Protein AF-A0A1V5IDM2-F1 (afdb_monomer_lite)

Structure (mmCIF, N/CA/C/O backbone):
data_AF-A0A1V5IDM2-F1
#
_entry.id   AF-A0A1V5IDM2-F1
#
loop_
_atom_site.group_PDB
_atom_site.id
_atom_site.type_symbol
_atom_site.label_atom_id
_atom_site.label_alt_id
_atom_site.label_comp_id
_atom_site.label_asym_id
_atom_site.label_entity_id
_atom_site.label_seq_id
_atom_site.pdbx_PDB_ins_code
_atom_site.Cartn_x
_atom_site.Cartn_y
_atom_site.Cartn_z
_atom_site.occupancy
_atom_site.B_iso_or_equiv
_atom_site.auth_seq_id
_atom_site.auth_comp_id
_atom_site.auth_asym_id
_atom_site.auth_atom_id
_atom_site.pdbx_PDB_model_num
ATOM 1 N N . MET A 1 1 ? 16.111 -16.470 -30.230 1.00 86.75 1 MET A N 1
ATOM 2 C CA . MET A 1 1 ? 17.543 -16.268 -29.916 1.00 86.75 1 MET A CA 1
ATOM 3 C C . MET A 1 1 ? 17.697 -16.259 -28.408 1.00 86.75 1 MET A C 1
ATOM 5 O O . MET A 1 1 ? 16.825 -15.717 -27.734 1.00 86.75 1 MET A O 1
ATOM 9 N N . MET A 1 2 ? 18.767 -16.866 -27.894 1.00 92.62 2 MET A N 1
ATOM 10 C CA . MET A 1 2 ? 19.077 -16.850 -26.463 1.00 92.62 2 MET A CA 1
ATOM 11 C C . MET A 1 2 ? 19.628 -15.480 -26.071 1.00 92.62 2 MET A C 1
ATOM 13 O O . MET A 1 2 ? 20.491 -14.941 -26.761 1.00 92.62 2 MET A O 1
ATOM 17 N N . VAL A 1 3 ? 19.088 -14.897 -25.001 1.00 93.31 3 VAL A N 1
ATOM 18 C CA . VAL A 1 3 ? 19.494 -13.584 -24.491 1.00 93.31 3 VAL A CA 1
ATOM 19 C C . VAL A 1 3 ? 19.627 -13.646 -22.978 1.00 93.31 3 VAL A C 1
ATOM 21 O O . VAL A 1 3 ? 18.785 -14.231 -22.298 1.00 93.31 3 VAL A O 1
ATOM 24 N N . THR A 1 4 ? 20.653 -12.997 -22.445 1.00 94.75 4 THR A N 1
ATOM 25 C CA . THR A 1 4 ? 20.893 -12.885 -21.005 1.00 94.75 4 THR A CA 1
ATOM 26 C C . THR A 1 4 ? 20.069 -11.745 -20.404 1.00 94.75 4 THR A C 1
ATOM 28 O O . THR A 1 4 ? 20.006 -10.640 -20.948 1.00 94.75 4 THR A O 1
ATOM 31 N N . CYS A 1 5 ? 19.410 -11.998 -19.273 1.00 92.19 5 CYS A N 1
ATOM 32 C CA . CYS A 1 5 ? 18.724 -10.96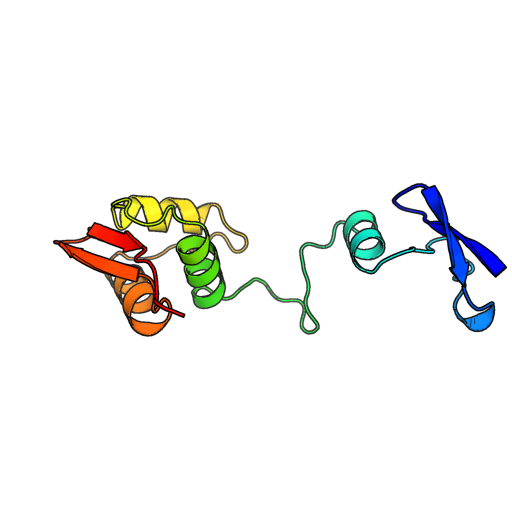6 -18.504 1.00 92.19 5 CYS A CA 1
ATOM 33 C C . CYS A 1 5 ? 19.739 -10.039 -17.820 1.00 92.19 5 CYS A C 1
ATOM 35 O O . CYS A 1 5 ? 20.541 -10.503 -17.014 1.00 92.19 5 CYS A O 1
ATOM 37 N N . ALA A 1 6 ? 19.648 -8.731 -18.054 1.00 89.69 6 ALA A N 1
ATOM 38 C CA . ALA A 1 6 ? 20.547 -7.741 -17.456 1.00 89.69 6 ALA A CA 1
ATOM 39 C C . ALA A 1 6 ? 20.391 -7.594 -15.928 1.00 89.69 6 ALA A C 1
ATOM 41 O O . ALA A 1 6 ? 21.256 -7.014 -15.280 1.00 89.69 6 ALA A O 1
ATOM 42 N N . THR A 1 7 ? 19.298 -8.105 -15.350 1.00 88.94 7 THR A N 1
ATOM 43 C CA . THR A 1 7 ? 19.022 -8.016 -13.905 1.00 88.94 7 THR A CA 1
ATOM 44 C C . THR A 1 7 ? 19.443 -9.268 -13.152 1.00 88.94 7 THR A C 1
ATOM 46 O O . THR A 1 7 ? 20.090 -9.170 -12.121 1.00 88.94 7 THR A O 1
ATOM 49 N N . CYS A 1 8 ? 19.040 -10.447 -13.634 1.00 87.06 8 CYS A N 1
ATOM 50 C CA . CYS A 1 8 ? 19.236 -11.708 -12.913 1.00 87.06 8 CYS A CA 1
ATOM 51 C C . CYS A 1 8 ? 20.227 -12.663 -13.587 1.00 87.06 8 CYS A C 1
ATOM 53 O O . CYS A 1 8 ? 20.420 -13.767 -13.094 1.00 87.06 8 CYS A O 1
ATOM 55 N N . GLY A 1 9 ? 20.803 -12.299 -14.738 1.00 90.38 9 GLY A N 1
ATOM 56 C CA . GLY A 1 9 ? 21.778 -13.126 -15.458 1.00 90.38 9 GLY A CA 1
ATOM 57 C C . GLY A 1 9 ? 21.206 -14.372 -16.145 1.00 90.38 9 GLY A C 1
ATOM 58 O O . GLY A 1 9 ? 21.928 -15.048 -16.867 1.00 90.38 9 GLY A O 1
ATOM 59 N N . LYS A 1 10 ? 19.914 -14.685 -15.976 1.00 92.75 10 LYS A N 1
ATOM 60 C CA . LYS A 1 10 ? 19.284 -15.858 -16.601 1.00 92.75 10 LYS A CA 1
ATOM 61 C C . LYS A 1 10 ? 19.216 -15.723 -18.124 1.00 92.75 10 LYS A C 1
ATOM 63 O O . LYS A 1 10 ? 18.773 -14.691 -18.633 1.00 92.75 10 LYS A O 1
ATOM 68 N N . GLU A 1 11 ? 19.542 -16.796 -18.836 1.00 95.56 11 GLU A N 1
ATOM 69 C CA . GLU A 1 11 ? 19.304 -16.906 -20.274 1.00 95.56 11 GLU A CA 1
ATOM 70 C C . GLU A 1 11 ? 17.852 -17.290 -20.584 1.00 95.56 11 GLU A C 1
ATOM 72 O O . GLU A 1 11 ? 17.250 -18.142 -19.924 1.00 95.56 11 GLU A O 1
ATOM 77 N N . TYR A 1 12 ? 17.262 -16.642 -21.587 1.00 93.44 12 TYR A N 1
ATOM 78 C CA . TYR A 1 12 ? 15.899 -16.918 -22.030 1.00 93.44 12 TYR A CA 1
ATOM 79 C C . TYR A 1 12 ? 15.748 -16.696 -23.536 1.00 93.44 12 TYR A C 1
ATOM 81 O O . TYR A 1 12 ? 16.464 -15.895 -24.142 1.00 93.44 12 TYR A O 1
ATOM 89 N N . ASN A 1 13 ? 14.802 -17.409 -24.152 1.00 95.12 13 ASN A N 1
ATOM 90 C CA . ASN A 1 13 ? 14.524 -17.260 -25.576 1.00 95.12 13 ASN A CA 1
ATOM 91 C C . ASN A 1 13 ? 13.677 -16.005 -25.828 1.00 95.12 13 ASN A C 1
ATOM 93 O O . ASN A 1 13 ? 12.642 -15.797 -25.192 1.00 95.12 13 ASN A O 1
ATOM 97 N N . ARG A 1 14 ? 14.096 -15.186 -26.793 1.00 92.44 14 ARG A N 1
ATOM 98 C CA . ARG A 1 14 ? 13.367 -13.997 -27.245 1.00 92.44 14 ARG A CA 1
ATOM 99 C C . ARG A 1 14 ? 13.382 -13.922 -28.768 1.00 92.44 14 ARG A C 1
ATOM 101 O O . ARG A 1 14 ? 14.361 -14.319 -29.413 1.00 92.44 14 ARG A O 1
ATOM 108 N N . ALA A 1 15 ? 12.297 -13.422 -29.358 1.00 92.62 15 ALA A N 1
ATOM 109 C CA . ALA A 1 15 ? 12.267 -13.200 -30.800 1.00 92.62 15 ALA A CA 1
ATOM 110 C C . ALA A 1 15 ? 13.245 -12.064 -31.164 1.00 92.62 15 ALA A C 1
ATOM 112 O O . ALA A 1 15 ? 13.267 -11.062 -30.442 1.00 92.62 15 ALA A O 1
ATOM 113 N N . PRO A 1 16 ? 14.018 -12.178 -32.264 1.00 91.44 16 PRO A N 1
ATOM 114 C CA . PRO A 1 16 ? 15.026 -11.184 -32.646 1.00 91.44 16 PRO A CA 1
ATOM 115 C C . PRO A 1 16 ? 14.505 -9.742 -32.695 1.00 91.44 16 PRO A C 1
ATOM 117 O O . PRO A 1 16 ? 15.183 -8.832 -32.233 1.00 91.44 16 PRO A O 1
ATOM 120 N N . ALA A 1 17 ? 13.269 -9.545 -33.166 1.00 92.75 17 ALA A N 1
ATOM 121 C CA . ALA A 1 17 ? 12.622 -8.233 -33.247 1.00 92.75 17 ALA A CA 1
ATOM 122 C C . ALA A 1 17 ? 12.411 -7.545 -31.881 1.00 92.75 17 ALA A C 1
ATOM 124 O O . ALA A 1 17 ? 12.308 -6.325 -31.819 1.00 92.75 17 ALA A O 1
ATOM 125 N N . TYR A 1 18 ? 12.362 -8.308 -30.784 1.00 87.12 18 TYR A N 1
ATOM 126 C CA . TYR A 1 18 ? 12.150 -7.787 -29.429 1.00 87.12 18 TYR A CA 1
ATOM 127 C C . TYR A 1 18 ? 13.441 -7.653 -28.613 1.00 87.12 18 TYR A C 1
ATOM 129 O O . TYR A 1 18 ? 13.364 -7.332 -27.423 1.00 87.12 18 TYR A O 1
ATOM 137 N N . ILE A 1 19 ? 14.608 -7.940 -29.198 1.00 92.62 19 ILE A N 1
ATOM 138 C CA . ILE A 1 19 ? 15.900 -7.820 -28.516 1.00 92.62 19 ILE A CA 1
ATOM 139 C C . ILE A 1 19 ? 16.345 -6.359 -28.557 1.00 92.62 19 ILE A C 1
ATOM 141 O O . ILE A 1 19 ? 16.504 -5.767 -29.625 1.00 92.62 19 ILE A O 1
ATOM 145 N N . GLN A 1 20 ? 16.575 -5.769 -27.385 1.00 88.88 20 GLN A N 1
ATOM 146 C CA . GLN A 1 20 ? 17.106 -4.414 -27.301 1.00 88.88 20 GLN A CA 1
ATOM 147 C C . GLN A 1 20 ? 18.607 -4.411 -27.603 1.00 88.88 20 GLN A C 1
ATOM 149 O O . GLN A 1 20 ? 19.381 -5.124 -26.962 1.00 88.88 20 GLN A O 1
ATOM 154 N N . LYS A 1 21 ? 19.025 -3.553 -28.542 1.00 88.44 21 LYS A N 1
ATOM 155 C CA . LYS A 1 21 ? 20.433 -3.386 -28.954 1.00 88.44 21 LYS A CA 1
ATOM 156 C C . LYS A 1 21 ? 21.330 -2.788 -27.862 1.00 88.44 21 LYS A C 1
ATOM 158 O O . LYS A 1 21 ? 22.539 -2.952 -27.907 1.00 88.44 21 LYS A O 1
ATOM 163 N N . ASN A 1 22 ? 20.741 -2.113 -26.877 1.00 85.06 22 ASN A N 1
ATOM 164 C CA . ASN A 1 22 ? 21.443 -1.492 -25.747 1.00 85.06 22 ASN A CA 1
ATOM 165 C C . ASN A 1 22 ? 21.807 -2.489 -24.622 1.00 85.06 22 ASN A C 1
ATOM 167 O O . ASN A 1 22 ? 22.231 -2.062 -23.552 1.00 85.06 22 ASN A O 1
ATOM 171 N N . GLY A 1 23 ? 21.564 -3.793 -24.814 1.00 80.44 23 GLY A N 1
ATOM 172 C CA . GLY A 1 23 ? 21.841 -4.837 -23.822 1.00 80.44 23 GLY A CA 1
ATOM 173 C C . GLY A 1 23 ? 20.836 -4.926 -22.665 1.00 80.44 23 GLY A C 1
ATOM 174 O O . GLY A 1 23 ? 20.909 -5.860 -21.872 1.00 80.44 23 GLY A O 1
ATOM 175 N N . ARG A 1 24 ? 19.849 -4.024 -22.576 1.00 87.25 24 ARG A N 1
ATOM 176 C CA . ARG A 1 24 ? 18.831 -3.991 -21.507 1.00 87.25 24 ARG A CA 1
ATOM 177 C C . ARG A 1 24 ? 17.685 -4.958 -21.795 1.00 87.25 24 ARG A C 1
ATOM 179 O O . ARG A 1 24 ? 16.539 -4.570 -22.021 1.00 87.25 24 ARG A O 1
ATOM 186 N N . ASN A 1 25 ? 18.012 -6.241 -21.823 1.00 93.00 25 ASN A N 1
ATOM 187 C CA . ASN A 1 25 ? 17.060 -7.318 -22.049 1.00 93.00 25 ASN A CA 1
ATOM 188 C C . ASN A 1 25 ? 16.660 -7.939 -20.707 1.00 93.00 25 ASN A C 1
ATOM 190 O O . ASN A 1 25 ? 17.514 -8.212 -19.872 1.00 93.00 25 ASN A O 1
ATOM 194 N N . PHE A 1 26 ? 15.365 -8.191 -20.498 1.00 92.12 26 PHE A N 1
ATOM 195 C CA . PHE A 1 26 ? 14.837 -8.679 -19.218 1.00 92.12 26 PHE A CA 1
ATOM 196 C C . PHE A 1 26 ? 13.922 -9.885 -19.415 1.00 92.12 26 PHE A C 1
ATOM 198 O O . PHE A 1 26 ? 13.018 -9.840 -20.252 1.00 92.12 26 PHE A O 1
ATOM 205 N N . CYS A 1 27 ? 14.144 -10.942 -18.628 1.00 91.06 27 CYS A N 1
ATOM 206 C CA . CYS A 1 27 ? 13.364 -12.182 -18.696 1.00 91.06 27 CYS A CA 1
ATOM 207 C C . CYS A 1 27 ? 11.943 -12.039 -18.127 1.00 91.06 27 CYS A C 1
ATOM 209 O O . CYS A 1 27 ? 11.087 -12.878 -18.383 1.00 91.06 27 CYS A O 1
ATOM 211 N N . SER A 1 28 ? 11.685 -10.979 -17.357 1.00 86.56 28 SER A N 1
ATOM 212 C CA . SER A 1 28 ? 10.381 -10.669 -16.780 1.00 86.56 28 SER A CA 1
ATOM 213 C C . SER A 1 28 ? 10.209 -9.162 -16.606 1.00 86.56 28 SER A C 1
ATOM 215 O O . SER A 1 28 ? 11.186 -8.407 -16.551 1.00 86.56 28 SER A O 1
ATOM 217 N N . ARG A 1 29 ? 8.953 -8.730 -16.470 1.00 80.19 29 ARG A N 1
ATOM 218 C CA . ARG A 1 29 ? 8.613 -7.351 -16.108 1.00 80.19 29 ARG A CA 1
ATOM 219 C C . ARG A 1 29 ? 9.261 -6.940 -14.781 1.00 80.19 29 ARG A C 1
ATOM 221 O O . ARG A 1 29 ? 9.837 -5.863 -14.705 1.00 80.19 29 ARG A O 1
ATOM 228 N N . HIS A 1 30 ? 9.250 -7.835 -13.794 1.00 80.25 30 HIS A N 1
ATOM 229 C CA . HIS A 1 30 ? 9.893 -7.616 -12.500 1.00 80.25 30 HIS A CA 1
ATOM 230 C C . HIS A 1 30 ? 11.392 -7.302 -12.644 1.00 80.25 30 HIS A C 1
ATOM 232 O O . HIS A 1 30 ? 11.875 -6.326 -12.084 1.00 80.25 30 HIS A O 1
ATOM 238 N N . CYS A 1 31 ? 12.129 -8.062 -13.464 1.00 83.69 31 CYS A N 1
ATOM 239 C CA . CYS A 1 31 ? 13.545 -7.785 -13.720 1.00 83.69 31 CYS A CA 1
ATOM 240 C C . CYS A 1 31 ? 13.774 -6.403 -14.355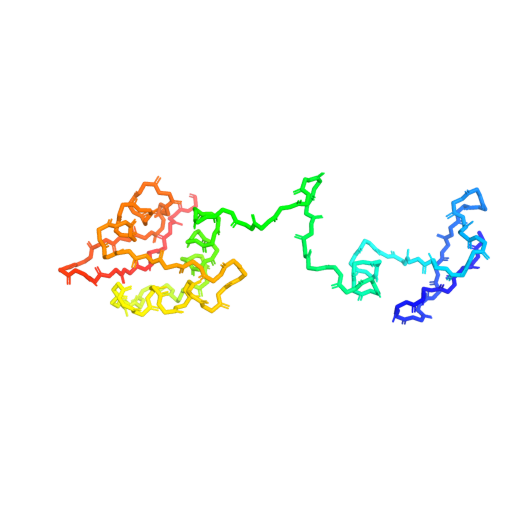 1.00 83.69 31 CYS A C 1
ATOM 242 O O . CYS A 1 31 ? 14.714 -5.711 -13.964 1.00 83.69 31 CYS A O 1
ATOM 244 N N . ALA A 1 32 ? 12.921 -5.984 -15.294 1.00 83.56 32 ALA A N 1
ATOM 245 C CA . ALA A 1 32 ? 13.010 -4.654 -15.899 1.00 83.56 32 ALA A CA 1
ATOM 246 C C . ALA A 1 32 ? 12.778 -3.536 -14.865 1.00 83.56 32 ALA A C 1
ATOM 248 O O . ALA A 1 32 ? 13.512 -2.549 -14.830 1.00 83.56 32 ALA A O 1
ATOM 249 N N . GLU A 1 33 ? 11.782 -3.709 -13.997 1.00 75.12 33 GLU A N 1
ATOM 250 C CA . GLU A 1 33 ? 11.449 -2.758 -12.932 1.00 75.12 33 GLU A CA 1
ATOM 251 C C . GLU A 1 33 ? 12.591 -2.640 -11.916 1.00 75.12 33 GLU A C 1
ATOM 253 O O . GLU A 1 33 ? 13.086 -1.532 -11.696 1.00 75.12 33 GLU A O 1
ATOM 258 N N . THR A 1 34 ? 13.089 -3.771 -11.403 1.00 75.56 34 THR A N 1
ATOM 259 C CA . THR A 1 34 ? 14.229 -3.836 -10.475 1.00 75.56 34 THR A CA 1
ATOM 260 C C . THR A 1 34 ? 15.471 -3.159 -11.052 1.00 75.56 34 THR A C 1
ATOM 262 O O . THR A 1 34 ? 16.108 -2.366 -10.366 1.00 75.56 34 THR A O 1
ATOM 265 N N . TYR A 1 35 ? 15.788 -3.399 -12.328 1.00 82.38 35 TYR A N 1
ATOM 266 C CA . TYR A 1 35 ? 16.950 -2.786 -12.980 1.00 82.38 35 TYR A CA 1
ATOM 267 C C . TYR A 1 35 ? 16.840 -1.263 -13.088 1.00 82.38 35 TYR A C 1
ATOM 269 O O . TYR A 1 35 ? 17.825 -0.549 -12.938 1.00 82.38 35 TYR A O 1
ATOM 277 N N . THR A 1 36 ? 15.639 -0.744 -13.357 1.00 73.81 36 THR A N 1
ATOM 278 C CA . THR A 1 36 ? 15.422 0.708 -13.466 1.00 73.81 36 THR A CA 1
ATOM 279 C C . THR A 1 36 ? 15.266 1.410 -12.118 1.00 73.81 36 THR A C 1
ATOM 281 O O . THR A 1 36 ? 15.192 2.637 -12.095 1.00 73.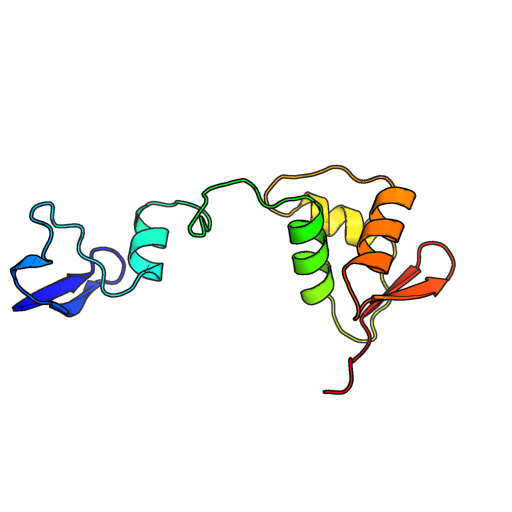81 36 THR A O 1
ATOM 284 N N . GLY A 1 37 ? 15.176 0.660 -11.012 1.00 63.88 37 GLY A N 1
ATOM 285 C CA . GLY A 1 37 ? 14.933 1.204 -9.674 1.00 63.88 37 GLY A CA 1
ATOM 286 C C . GLY A 1 37 ? 13.608 1.965 -9.553 1.00 63.88 37 GLY A C 1
ATOM 287 O O . GLY A 1 37 ? 13.422 2.733 -8.610 1.00 63.88 37 GLY A O 1
ATOM 288 N N . LYS A 1 38 ? 12.689 1.802 -10.514 1.00 58.09 38 LYS A N 1
ATOM 289 C CA . LYS A 1 38 ? 11.402 2.496 -10.503 1.00 58.09 38 LYS A CA 1
ATOM 290 C C . LYS A 1 38 ? 10.468 1.760 -9.540 1.00 58.09 38 LYS A C 1
ATOM 292 O O . LYS A 1 38 ? 10.122 0.613 -9.825 1.00 58.09 38 LYS A O 1
ATOM 297 N N . PRO A 1 39 ? 10.031 2.380 -8.426 1.00 51.88 39 PRO A N 1
ATOM 298 C CA . PRO A 1 39 ? 8.996 1.784 -7.596 1.00 51.88 39 PRO A CA 1
ATOM 299 C C . PRO A 1 39 ? 7.736 1.603 -8.445 1.00 51.88 39 PRO A C 1
ATOM 301 O O . PRO A 1 39 ? 7.438 2.443 -9.295 1.00 51.88 39 PRO A O 1
ATOM 304 N N . PHE A 1 40 ? 7.057 0.479 -8.220 1.00 46.66 40 PHE A N 1
ATOM 305 C CA . PHE A 1 40 ? 5.843 0.003 -8.882 1.00 46.66 40 PHE A CA 1
ATOM 306 C C . PHE A 1 40 ? 5.029 1.131 -9.539 1.00 46.66 40 PHE A C 1
ATOM 308 O O . PHE A 1 40 ? 4.211 1.795 -8.904 1.00 46.66 40 PHE A O 1
ATOM 315 N N . SER A 1 41 ? 5.262 1.356 -10.831 1.00 51.56 41 SER A N 1
ATOM 316 C CA . SER A 1 41 ? 4.333 2.106 -11.665 1.00 51.56 41 SER A CA 1
ATOM 317 C C . SER A 1 41 ? 3.536 1.068 -12.434 1.00 51.56 41 SER A C 1
ATOM 319 O O . SER A 1 41 ? 3.987 0.496 -13.429 1.00 51.56 41 SER A O 1
ATOM 321 N N . GLY A 1 42 ? 2.318 0.818 -11.954 1.00 48.78 42 GLY A N 1
ATOM 322 C CA . GLY A 1 42 ? 1.263 0.348 -12.840 1.00 48.78 42 GLY A CA 1
ATOM 323 C C . GLY A 1 42 ? 1.135 1.284 -14.050 1.00 48.78 42 GLY A C 1
ATOM 324 O O . GLY A 1 42 ? 1.798 2.316 -14.144 1.00 48.78 42 GLY A O 1
ATOM 325 N N . GLN A 1 43 ? 0.261 0.929 -14.983 1.00 51.94 43 GLN A N 1
ATOM 326 C CA . GLN A 1 43 ? 0.085 1.582 -16.288 1.00 51.94 43 GLN A CA 1
ATOM 327 C C . GLN A 1 43 ? -0.089 3.123 -16.250 1.00 51.94 43 GLN A C 1
ATOM 329 O O . GLN A 1 43 ? 0.131 3.778 -17.263 1.00 51.94 43 GLN A O 1
ATOM 334 N N . TYR A 1 44 ? -0.379 3.707 -15.081 1.00 47.66 44 TYR A N 1
ATOM 335 C CA . TYR A 1 44 ? -0.324 5.141 -14.799 1.00 47.66 44 TYR A CA 1
ATOM 336 C C . TYR A 1 44 ? 0.610 5.390 -13.606 1.00 47.66 44 TYR A C 1
ATOM 338 O O . TYR A 1 44 ? 0.229 5.215 -12.449 1.00 47.66 44 TYR A O 1
ATOM 346 N N . GLY A 1 45 ? 1.866 5.744 -13.886 1.00 52.28 45 GLY A N 1
ATOM 347 C CA . GLY A 1 45 ? 2.868 6.054 -12.869 1.00 52.28 45 GLY A CA 1
ATOM 348 C C . GLY A 1 45 ? 2.458 7.253 -12.015 1.00 52.28 45 GLY A C 1
ATOM 349 O O . GLY A 1 45 ? 2.592 8.398 -12.434 1.00 52.28 45 GLY A O 1
ATOM 350 N N . GLY A 1 46 ? 1.984 6.981 -10.802 1.00 59.91 46 GLY A N 1
ATOM 351 C CA . GLY A 1 46 ? 1.655 7.978 -9.790 1.00 59.91 46 GLY A CA 1
ATOM 352 C C . GLY A 1 46 ? 1.961 7.451 -8.390 1.00 59.91 46 GLY A C 1
ATOM 353 O O . GLY A 1 46 ? 2.001 6.240 -8.169 1.00 59.91 46 GLY A O 1
ATOM 354 N N . LYS A 1 47 ? 2.182 8.362 -7.431 1.00 65.25 47 LYS A N 1
ATOM 355 C CA . LYS A 1 47 ? 2.202 7.997 -6.004 1.00 65.25 47 LYS A CA 1
ATOM 356 C C . LYS A 1 47 ? 0.868 7.307 -5.668 1.00 65.25 47 LYS A C 1
ATOM 358 O O . LYS A 1 47 ? -0.166 7.767 -6.160 1.00 65.25 47 LYS A O 1
ATOM 363 N N . PRO A 1 48 ? 0.857 6.233 -4.859 1.00 74.31 48 PRO A N 1
ATOM 364 C CA . PRO A 1 48 ? -0.395 5.592 -4.474 1.00 74.31 48 PRO A CA 1
ATOM 365 C C . PRO A 1 48 ? -1.288 6.617 -3.776 1.00 74.31 48 PRO A C 1
ATOM 367 O O . PRO A 1 48 ? -0.806 7.437 -3.002 1.00 74.31 48 PRO A O 1
ATOM 370 N N . THR A 1 49 ? -2.590 6.596 -4.045 1.00 87.00 49 THR A N 1
ATOM 371 C CA . THR A 1 49 ? -3.523 7.475 -3.332 1.00 87.00 49 THR A CA 1
ATOM 372 C C . THR A 1 49 ? -3.578 7.096 -1.850 1.00 87.00 49 THR A C 1
ATOM 374 O O . THR A 1 49 ? -3.302 5.950 -1.491 1.00 87.00 49 THR A O 1
ATOM 377 N N . LYS A 1 50 ? -4.007 8.025 -0.983 1.00 90.25 50 LYS A N 1
ATOM 378 C CA . LYS A 1 50 ? -4.265 7.746 0.443 1.00 90.25 50 LYS A CA 1
ATOM 379 C C . LYS A 1 50 ? -5.082 6.463 0.644 1.00 90.25 50 LYS A C 1
ATOM 381 O O . LYS A 1 50 ? -4.684 5.607 1.424 1.00 90.25 50 LYS A O 1
ATOM 386 N N . LYS A 1 51 ? -6.156 6.288 -0.138 1.00 91.94 51 LYS A N 1
ATOM 387 C CA . LYS A 1 51 ? -6.983 5.070 -0.155 1.00 91.94 51 LYS A CA 1
ATOM 388 C C . LYS A 1 51 ? -6.154 3.814 -0.429 1.00 91.94 51 LYS A C 1
ATOM 390 O O . LYS A 1 51 ? -6.244 2.856 0.326 1.00 91.94 51 LYS A O 1
ATOM 395 N N . LYS A 1 52 ? -5.343 3.811 -1.493 1.00 87.62 52 LYS A N 1
ATOM 396 C CA . LYS A 1 52 ? -4.522 2.646 -1.859 1.00 87.62 52 LYS A CA 1
ATOM 397 C C . LYS A 1 52 ? -3.479 2.316 -0.795 1.00 87.62 52 LYS A C 1
ATOM 399 O O . LYS A 1 52 ? -3.240 1.139 -0.547 1.00 87.62 52 LYS A O 1
ATOM 404 N N . VAL A 1 53 ? -2.907 3.332 -0.148 1.00 88.25 53 VAL A N 1
ATOM 405 C CA . VAL A 1 53 ? -2.016 3.135 1.002 1.00 88.25 53 VAL A CA 1
ATOM 406 C C . VAL A 1 53 ? -2.760 2.466 2.157 1.00 88.25 53 VAL A C 1
ATOM 408 O O . VAL A 1 53 ? -2.296 1.442 2.644 1.00 88.25 53 VAL A O 1
ATOM 411 N N . VAL A 1 54 ? -3.925 2.985 2.555 1.00 93.50 54 VAL A N 1
ATOM 412 C CA . VAL A 1 54 ? -4.703 2.418 3.671 1.00 93.50 54 VAL A CA 1
ATOM 413 C C . VAL A 1 54 ? -5.136 0.980 3.381 1.00 93.50 54 VAL A C 1
ATOM 415 O O . VAL A 1 54 ? -4.916 0.120 4.224 1.00 93.50 54 VAL A O 1
ATOM 418 N N . GLN A 1 55 ? -5.640 0.686 2.178 1.00 91.06 55 GLN A N 1
ATOM 419 C CA . GLN A 1 55 ? -6.007 -0.679 1.772 1.00 91.06 55 GLN A CA 1
ATOM 420 C C . GLN A 1 55 ? -4.812 -1.640 1.818 1.00 91.06 55 GLN A C 1
ATOM 422 O O . GLN A 1 55 ? -4.922 -2.755 2.321 1.00 91.06 55 GLN A O 1
ATOM 427 N N . SER A 1 56 ? -3.651 -1.200 1.320 1.00 87.88 56 SER A N 1
ATOM 428 C CA . SER A 1 56 ? -2.427 -2.006 1.354 1.00 87.88 56 SER A CA 1
ATOM 429 C C . SER A 1 56 ? -1.957 -2.273 2.781 1.00 87.88 56 SER A C 1
ATOM 431 O O . SER A 1 56 ? -1.492 -3.373 3.066 1.00 87.88 56 SER A O 1
ATOM 433 N N . VAL A 1 57 ? -2.046 -1.278 3.668 1.00 92.06 57 VAL A N 1
ATOM 434 C CA . VAL A 1 57 ? -1.661 -1.435 5.073 1.00 92.06 57 VAL A CA 1
ATOM 435 C C . VAL A 1 57 ? -2.644 -2.348 5.793 1.00 92.06 57 VAL A C 1
ATOM 437 O O . VAL A 1 57 ? -2.190 -3.297 6.422 1.00 92.06 57 VAL A O 1
ATOM 440 N N . ALA A 1 58 ? -3.952 -2.119 5.657 1.00 93.00 58 ALA A N 1
ATOM 441 C CA . ALA A 1 58 ? -5.000 -2.944 6.258 1.00 93.00 58 ALA A CA 1
ATOM 442 C C . ALA A 1 58 ? -4.854 -4.421 5.862 1.00 93.00 58 ALA A C 1
ATOM 444 O O . ALA A 1 58 ? -4.751 -5.285 6.729 1.00 93.00 58 ALA A O 1
ATOM 445 N N . GLY A 1 59 ? -4.682 -4.696 4.564 1.00 89.19 59 GLY A N 1
ATOM 446 C CA . GLY A 1 59 ? -4.467 -6.051 4.048 1.00 89.19 59 GLY A CA 1
ATOM 447 C C . GLY A 1 59 ? -3.152 -6.715 4.489 1.00 89.19 59 GLY A C 1
ATOM 448 O O . GLY A 1 59 ? -2.992 -7.923 4.315 1.00 89.19 59 GLY A O 1
ATOM 449 N N . SER A 1 60 ? -2.214 -5.960 5.072 1.00 90.00 60 SER A N 1
ATOM 450 C CA . SER A 1 60 ? -0.966 -6.481 5.656 1.00 90.00 60 SER A CA 1
ATOM 451 C C . SER A 1 60 ? -1.037 -6.713 7.171 1.00 90.00 60 SER A C 1
ATOM 453 O O . SER A 1 60 ? -0.090 -7.245 7.748 1.00 90.00 60 SER A O 1
ATOM 455 N N . LEU A 1 61 ? -2.125 -6.298 7.831 1.00 93.31 61 LEU A N 1
ATOM 456 C CA . LEU A 1 61 ? -2.308 -6.506 9.266 1.00 93.31 61 LEU A CA 1
ATOM 457 C C . LEU A 1 61 ? -2.614 -7.979 9.562 1.00 93.31 61 LEU A C 1
ATOM 459 O O . LEU A 1 61 ? -3.250 -8.671 8.760 1.00 93.31 61 LEU A O 1
ATOM 463 N N . GLU A 1 62 ? -2.159 -8.441 10.727 1.00 92.38 62 GLU A N 1
ATOM 464 C CA . GLU A 1 62 ? -2.456 -9.779 11.233 1.00 92.38 62 GLU A CA 1
ATOM 465 C C . GLU A 1 62 ? -3.952 -9.870 11.548 1.00 92.38 62 GLU A C 1
ATOM 467 O O . GLU A 1 62 ? -4.526 -9.002 12.212 1.00 92.38 62 GLU A O 1
ATOM 472 N N . VAL A 1 63 ? -4.576 -10.935 11.059 1.00 93.56 63 VAL A N 1
ATOM 473 C CA . VAL A 1 63 ? -5.973 -11.263 11.340 1.00 93.56 63 VAL A CA 1
ATOM 474 C C . VAL A 1 63 ? -6.155 -11.514 12.841 1.00 93.56 63 VAL A C 1
ATOM 476 O O . VAL A 1 63 ? -5.300 -12.115 13.487 1.00 93.56 63 VAL A O 1
ATOM 479 N N . GLY A 1 64 ? -7.258 -11.027 13.411 1.00 92.38 64 GLY A N 1
ATOM 480 C CA . GLY A 1 64 ? -7.607 -11.216 14.823 1.00 92.38 64 GLY A CA 1
ATOM 481 C C . GLY A 1 64 ? -6.805 -10.356 15.808 1.00 92.38 64 GLY A C 1
ATOM 482 O O . GLY A 1 64 ? -7.080 -10.373 17.007 1.00 92.38 64 GLY A O 1
ATOM 483 N N . LYS A 1 65 ? -5.829 -9.572 15.332 1.00 94.62 65 LYS A N 1
ATOM 484 C CA . LYS A 1 65 ? -5.033 -8.675 16.176 1.00 94.62 65 LYS A CA 1
ATOM 485 C C . LYS A 1 65 ? -5.639 -7.281 16.248 1.00 94.62 65 LYS A C 1
ATOM 487 O O . LYS A 1 65 ? -6.024 -6.694 15.238 1.00 94.62 65 LYS A O 1
ATOM 492 N N . GLN A 1 66 ? -5.674 -6.732 17.458 1.00 96.06 66 GLN A N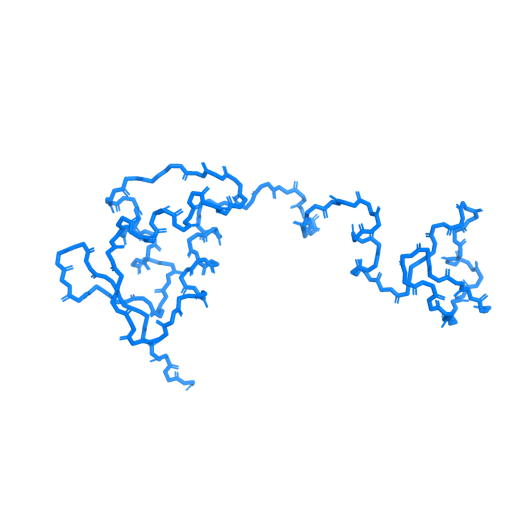 1
ATOM 493 C CA . GLN A 1 66 ? -6.147 -5.376 17.706 1.00 96.06 66 GLN A CA 1
ATOM 494 C C . GLN A 1 66 ? -5.039 -4.361 17.427 1.00 96.06 66 GLN A C 1
ATOM 496 O O . GLN A 1 66 ? -3.901 -4.520 17.869 1.00 96.06 66 GLN A O 1
ATOM 501 N N . TYR A 1 67 ? -5.395 -3.291 16.730 1.00 96.19 67 TYR A N 1
ATOM 502 C CA . TYR A 1 67 ? -4.518 -2.177 16.412 1.00 96.19 67 TYR A CA 1
ATOM 503 C C . TYR A 1 67 ? -5.188 -0.873 16.823 1.00 96.19 67 TYR A C 1
ATOM 505 O O . TYR A 1 67 ? -6.366 -0.645 16.534 1.00 96.19 67 TYR A O 1
ATOM 513 N N . SER A 1 68 ? -4.435 0.025 17.458 1.00 96.75 68 SER A N 1
ATOM 514 C CA . SER A 1 68 ? -4.924 1.389 17.626 1.00 96.75 68 SER A CA 1
ATOM 515 C C . SER A 1 68 ? -4.887 2.121 16.281 1.00 96.75 68 SER A C 1
ATOM 517 O O . SER A 1 68 ? -4.032 1.856 15.430 1.00 96.75 68 SER A O 1
ATOM 519 N N . LEU A 1 69 ? -5.757 3.116 16.091 1.00 95.19 69 LEU A N 1
ATOM 520 C CA . LEU A 1 69 ? -5.687 3.988 14.914 1.00 95.19 69 LEU A CA 1
ATOM 521 C C . LEU A 1 69 ? -4.300 4.622 14.759 1.00 95.19 69 LEU A C 1
ATOM 523 O O . LEU A 1 69 ? -3.836 4.797 13.637 1.00 95.19 69 LEU A O 1
ATOM 527 N N . ARG A 1 70 ? -3.614 4.940 15.866 1.00 95.12 70 ARG A N 1
ATOM 528 C CA . ARG A 1 70 ? -2.253 5.493 15.819 1.00 95.12 70 ARG A CA 1
ATOM 529 C C . ARG A 1 70 ? -1.251 4.501 15.236 1.00 95.12 70 ARG A C 1
ATOM 531 O O . ARG A 1 70 ? -0.403 4.919 14.448 1.00 95.12 70 ARG A O 1
ATOM 538 N N . ASP A 1 71 ? -1.369 3.215 15.554 1.00 95.50 71 ASP A N 1
ATOM 539 C CA . ASP A 1 71 ? -0.492 2.178 14.996 1.00 95.50 71 ASP A CA 1
ATOM 540 C C . ASP A 1 71 ? -0.694 2.055 13.486 1.00 95.50 71 ASP A C 1
ATOM 542 O O . ASP A 1 71 ? 0.269 2.034 12.717 1.00 95.50 71 ASP A O 1
ATOM 546 N N . ILE A 1 72 ? -1.956 2.053 13.047 1.00 95.38 72 ILE A N 1
ATOM 547 C CA . ILE A 1 72 ? -2.315 1.985 11.626 1.00 95.38 72 ILE A CA 1
ATOM 548 C C . ILE A 1 72 ? -1.823 3.236 10.886 1.00 95.38 72 ILE A C 1
ATOM 550 O O . ILE A 1 72 ? -1.215 3.126 9.820 1.00 95.38 72 ILE A O 1
ATOM 554 N N . ILE A 1 73 ? -2.008 4.428 11.464 1.00 96.00 73 ILE A N 1
ATOM 555 C CA . ILE A 1 73 ? -1.499 5.693 10.910 1.00 96.00 73 ILE A CA 1
ATOM 556 C C . ILE A 1 73 ? 0.024 5.655 10.786 1.00 96.00 73 ILE A C 1
ATOM 558 O O . ILE A 1 73 ? 0.557 6.034 9.743 1.00 96.00 73 ILE A O 1
ATOM 562 N N . THR A 1 74 ? 0.724 5.161 11.806 1.00 93.81 74 THR A N 1
ATOM 563 C CA . THR A 1 74 ? 2.188 5.049 11.798 1.00 93.81 74 THR A CA 1
ATOM 564 C C . THR A 1 74 ? 2.659 4.126 10.673 1.00 93.81 74 THR A C 1
ATOM 566 O O . THR A 1 74 ? 3.555 4.487 9.910 1.00 93.81 74 THR A O 1
ATOM 569 N N . LYS A 1 75 ? 1.997 2.978 10.481 1.00 93.00 75 LYS A N 1
ATOM 570 C CA . LYS A 1 75 ? 2.267 2.065 9.356 1.00 93.00 75 LYS A CA 1
ATOM 571 C C . LYS A 1 75 ? 1.984 2.715 7.992 1.00 93.00 75 LYS A C 1
ATOM 573 O O . LYS A 1 75 ? 2.765 2.560 7.053 1.00 93.00 75 LYS A O 1
ATOM 578 N N . CYS A 1 76 ? 0.924 3.515 7.876 1.00 90.19 76 CYS A N 1
ATOM 579 C CA . CYS A 1 76 ? 0.621 4.260 6.647 1.00 90.19 76 CYS A CA 1
ATOM 580 C C . CYS A 1 76 ? 1.657 5.355 6.343 1.00 90.19 76 CYS A C 1
ATOM 582 O O . CYS A 1 76 ? 1.992 5.577 5.180 1.00 90.19 76 CYS A O 1
ATOM 584 N N . GLN A 1 77 ? 2.210 6.015 7.363 1.00 87.75 77 GLN A N 1
ATOM 585 C CA . GLN A 1 77 ? 3.275 7.013 7.193 1.00 87.75 77 GLN A CA 1
ATOM 586 C C . GLN A 1 77 ? 4.593 6.394 6.705 1.00 87.75 77 GLN A C 1
ATOM 588 O O . GLN A 1 77 ? 5.361 7.062 6.010 1.00 87.75 77 GLN A O 1
ATOM 593 N N . GLN A 1 78 ? 4.834 5.119 7.0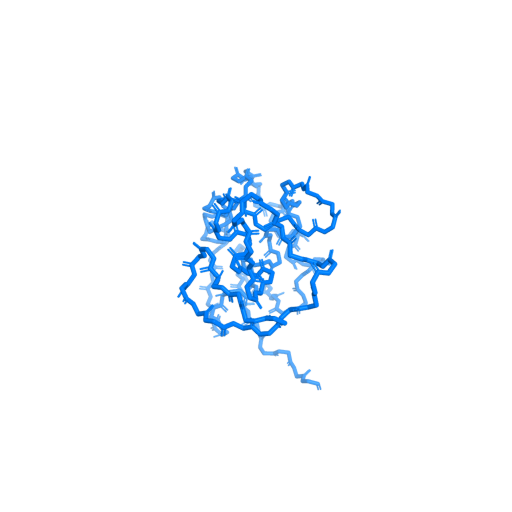23 1.00 84.19 78 GLN A N 1
ATOM 594 C CA . GLN A 1 78 ? 5.982 4.347 6.535 1.00 84.19 78 GLN A CA 1
ATOM 595 C C . GLN A 1 78 ? 5.819 3.891 5.071 1.00 84.19 78 GLN A C 1
ATOM 597 O O . GLN A 1 78 ? 6.799 3.506 4.434 1.00 84.19 78 GLN A O 1
ATOM 602 N N . SER A 1 79 ? 4.607 3.968 4.510 1.00 76.50 79 SER A N 1
ATOM 603 C CA . SER A 1 79 ? 4.309 3.548 3.136 1.00 76.50 79 SER A CA 1
ATOM 604 C C . SER A 1 79 ? 4.668 4.619 2.086 1.00 76.50 79 SER A C 1
ATOM 606 O O . SER A 1 79 ? 4.776 5.813 2.405 1.00 76.50 79 SER A O 1
ATOM 608 N N . PRO A 1 80 ? 4.829 4.243 0.800 1.00 64.81 80 PRO A N 1
ATOM 609 C CA . PRO A 1 80 ? 5.068 5.198 -0.280 1.00 64.81 80 PRO A CA 1
ATOM 610 C C . PRO A 1 80 ? 4.001 6.302 -0.316 1.00 64.81 80 PRO A C 1
ATOM 612 O O . PRO A 1 80 ? 2.810 6.042 -0.180 1.00 64.81 80 PRO A O 1
ATOM 615 N N . GLY A 1 81 ? 4.434 7.552 -0.485 1.00 70.81 81 GLY A N 1
ATOM 616 C CA . GLY A 1 81 ? 3.573 8.737 -0.381 1.00 70.81 81 GLY A CA 1
ATOM 617 C C . GLY A 1 81 ? 3.671 9.464 0.965 1.00 70.81 81 GLY A C 1
ATOM 618 O O . GLY A 1 81 ? 3.543 10.686 0.968 1.00 70.81 81 GLY A O 1
ATOM 619 N N . ARG A 1 82 ? 3.996 8.758 2.066 1.00 77.75 82 ARG A N 1
ATOM 620 C CA . ARG A 1 82 ? 4.232 9.321 3.418 1.00 77.75 82 ARG A CA 1
ATOM 621 C C . ARG A 1 82 ? 3.125 10.275 3.886 1.00 77.75 82 ARG A C 1
ATOM 623 O O . ARG A 1 82 ? 3.385 11.353 4.424 1.00 77.75 82 ARG A O 1
ATOM 630 N N . TYR A 1 83 ? 1.875 9.903 3.623 1.00 83.75 83 TYR A N 1
ATOM 631 C CA . TYR A 1 83 ? 0.725 10.745 3.930 1.00 83.75 83 TYR A CA 1
ATOM 632 C C . TYR A 1 83 ? 0.507 10.878 5.438 1.00 83.75 83 TYR A C 1
ATOM 634 O O . TYR A 1 83 ? 0.647 9.918 6.194 1.00 83.75 83 TYR A O 1
ATOM 642 N N . LYS A 1 84 ? 0.105 12.077 5.862 1.00 90.88 84 LYS A N 1
ATOM 643 C CA . LYS A 1 84 ? -0.446 12.317 7.197 1.00 90.88 84 LYS A CA 1
ATOM 644 C C . LYS A 1 84 ? -1.955 12.080 7.166 1.00 90.88 84 LYS A C 1
ATOM 646 O O . LYS A 1 84 ? -2.612 12.428 6.181 1.00 90.88 84 LYS A O 1
ATOM 651 N N . PHE A 1 85 ? -2.467 11.525 8.257 1.00 92.81 85 PHE A N 1
ATOM 652 C CA . PHE A 1 85 ? -3.875 11.201 8.451 1.00 92.81 85 PHE A CA 1
ATOM 653 C C . PHE A 1 85 ? -4.330 11.736 9.804 1.00 92.81 85 PHE A C 1
ATOM 655 O O . PHE A 1 85 ? -3.582 11.653 10.782 1.00 92.81 85 PHE A O 1
ATOM 662 N N . THR A 1 86 ? -5.551 12.262 9.866 1.00 94.88 86 THR A N 1
ATOM 663 C CA . THR A 1 86 ? -6.241 12.465 11.146 1.00 94.88 86 THR A CA 1
ATOM 664 C C . THR A 1 86 ? -6.876 11.147 11.602 1.00 94.88 86 THR A C 1
ATOM 666 O O . THR A 1 86 ? -7.054 10.228 10.801 1.00 94.88 86 THR A O 1
ATOM 669 N N . ALA A 1 87 ? -7.236 11.039 12.885 1.00 92.44 87 ALA A N 1
ATOM 670 C CA . ALA A 1 87 ? -7.938 9.856 13.390 1.00 92.44 87 ALA A CA 1
ATOM 671 C C . ALA A 1 87 ? -9.274 9.634 12.656 1.00 92.44 87 ALA A C 1
ATOM 673 O O . ALA A 1 87 ? -9.557 8.521 12.222 1.00 92.44 87 ALA A O 1
ATOM 674 N N . SER A 1 88 ? -10.046 10.704 12.440 1.00 94.06 88 SER A N 1
ATOM 675 C CA . SER A 1 88 ? -11.322 10.657 11.718 1.00 94.06 88 SER A CA 1
ATOM 676 C C . SER A 1 88 ? -11.151 10.255 10.253 1.00 94.06 88 SER A C 1
ATOM 678 O O . SER A 1 88 ? -11.901 9.415 9.767 1.00 94.06 88 SER A O 1
ATOM 680 N N . GLU A 1 89 ? -10.143 10.799 9.561 1.00 96.00 89 GLU A N 1
ATOM 681 C CA . GLU A 1 89 ? -9.848 10.429 8.171 1.00 96.00 89 GLU A CA 1
ATOM 682 C C . GLU A 1 89 ? -9.460 8.949 8.067 1.00 96.00 89 GLU A C 1
ATOM 684 O O . GLU A 1 89 ? -9.951 8.242 7.190 1.00 96.00 89 GLU A O 1
ATOM 689 N N . MET A 1 90 ? -8.612 8.460 8.979 1.00 96.31 90 MET A N 1
ATOM 690 C CA . MET A 1 90 ? -8.234 7.048 8.998 1.00 96.31 90 MET A CA 1
ATOM 691 C C . MET A 1 90 ? -9.448 6.149 9.257 1.00 96.31 90 MET A C 1
ATOM 693 O O . MET A 1 90 ? -9.647 5.180 8.530 1.00 96.31 90 MET A O 1
ATOM 697 N N . ALA A 1 91 ? -10.284 6.486 10.242 1.00 95.50 91 ALA A N 1
ATOM 698 C CA . ALA A 1 91 ? -11.489 5.721 10.551 1.00 95.50 91 ALA A CA 1
ATOM 699 C C . ALA A 1 91 ? -12.454 5.654 9.354 1.00 95.50 91 ALA A C 1
ATOM 701 O O . ALA A 1 91 ? -12.951 4.578 9.036 1.00 95.50 91 ALA A O 1
ATOM 702 N N . GLN A 1 92 ? -12.667 6.771 8.649 1.00 96.00 92 GLN A N 1
ATOM 703 C CA . GLN A 1 92 ? -13.490 6.806 7.435 1.00 96.00 92 GLN A CA 1
ATOM 704 C C . GLN A 1 92 ? -12.904 5.942 6.314 1.00 96.00 92 GLN A C 1
ATOM 706 O O . GLN A 1 92 ? -13.635 5.204 5.656 1.00 96.00 92 GLN A O 1
ATOM 711 N N . LEU A 1 93 ? -11.588 6.011 6.088 1.00 96.38 93 LEU A N 1
ATOM 712 C CA . LEU A 1 93 ? -10.938 5.223 5.041 1.00 96.38 93 LEU A CA 1
ATOM 713 C C . LEU A 1 93 ? -10.981 3.719 5.331 1.00 96.38 93 LEU A C 1
ATOM 715 O O . LEU A 1 93 ? -11.176 2.938 4.401 1.00 96.38 93 LEU A O 1
ATOM 719 N N . LEU A 1 94 ? -10.816 3.319 6.594 1.00 95.44 94 LEU A N 1
ATOM 720 C CA . LEU A 1 94 ? -10.959 1.924 7.009 1.00 95.44 94 LEU A CA 1
ATOM 721 C C . LEU A 1 94 ? -12.405 1.456 6.823 1.00 95.44 94 LEU A C 1
ATOM 723 O O . LEU A 1 94 ? -12.628 0.475 6.125 1.00 95.44 94 LEU A O 1
ATOM 727 N N . TYR A 1 95 ? -13.375 2.214 7.342 1.00 94.38 95 TYR A N 1
ATOM 728 C CA . TYR A 1 95 ? -14.796 1.865 7.278 1.00 94.38 95 TYR A CA 1
ATOM 729 C C . TYR A 1 95 ? -15.328 1.717 5.844 1.00 94.38 95 TYR A C 1
ATOM 731 O O . TYR A 1 95 ? -16.078 0.793 5.557 1.00 94.38 95 TYR A O 1
ATOM 739 N N . HIS A 1 96 ? -14.964 2.628 4.936 1.00 94.12 96 HIS A N 1
ATOM 740 C CA . HIS A 1 96 ? -15.547 2.664 3.590 1.00 94.12 96 HIS A CA 1
ATOM 741 C C . HIS A 1 96 ? -14.781 1.859 2.536 1.00 94.12 96 HIS A C 1
ATOM 743 O O . HIS A 1 96 ? -15.299 1.668 1.435 1.00 94.12 96 HIS A O 1
ATOM 749 N N . PHE A 1 97 ? -13.527 1.478 2.798 1.00 92.88 97 PHE A N 1
ATOM 750 C CA . PHE A 1 97 ? -12.663 0.903 1.760 1.00 92.88 97 PHE A CA 1
ATOM 751 C C . PHE A 1 97 ? -11.894 -0.352 2.174 1.00 92.88 97 PHE A C 1
ATOM 753 O O . PHE A 1 97 ? -11.153 -0.872 1.332 1.00 92.88 97 PHE A O 1
ATOM 760 N N . CYS A 1 98 ? -12.024 -0.810 3.421 1.00 90.81 98 CYS A N 1
ATOM 761 C CA . CYS A 1 98 ? -11.382 -2.022 3.926 1.00 90.81 98 CYS A CA 1
ATOM 762 C C . CYS A 1 98 ? -12.448 -2.923 4.563 1.00 90.81 98 CYS A C 1
ATOM 764 O O . CYS A 1 98 ? -12.673 -2.861 5.768 1.00 90.81 98 CYS A O 1
ATOM 766 N N . ASP A 1 99 ? -13.110 -3.743 3.745 1.00 89.94 99 ASP A N 1
ATOM 767 C CA . ASP A 1 99 ? -14.240 -4.592 4.168 1.00 89.94 99 ASP A CA 1
ATOM 768 C C . ASP A 1 99 ? -13.850 -5.631 5.240 1.00 89.94 99 ASP A C 1
ATOM 770 O O . ASP A 1 99 ? -14.685 -6.124 6.000 1.00 89.94 99 ASP A O 1
ATOM 774 N N . ASP A 1 100 ? -12.557 -5.947 5.330 1.00 90.69 100 ASP A N 1
ATOM 775 C CA . ASP A 1 100 ? -11.967 -6.846 6.316 1.00 90.69 100 ASP A CA 1
ATOM 776 C C . ASP A 1 100 ? -11.558 -6.143 7.621 1.00 90.69 100 ASP A C 1
ATOM 778 O O . ASP A 1 100 ? -11.043 -6.796 8.524 1.00 90.69 100 ASP A O 1
ATOM 782 N N . MET A 1 101 ? -11.786 -4.836 7.762 1.00 95.00 101 MET A N 1
ATOM 783 C CA . MET A 1 101 ? -11.446 -4.070 8.962 1.00 95.00 101 MET A CA 1
ATOM 784 C C . MET A 1 101 ? -12.698 -3.697 9.749 1.00 95.00 101 MET A C 1
ATOM 786 O O . MET A 1 101 ? -13.586 -3.008 9.254 1.00 95.00 101 MET A O 1
ATOM 790 N N . VAL A 1 102 ? -12.725 -4.070 11.026 1.00 94.31 102 VAL A N 1
ATOM 791 C CA . VAL A 1 102 ? -13.833 -3.763 11.936 1.00 94.31 102 VAL A CA 1
ATOM 792 C C . VAL A 1 102 ? -13.377 -2.895 13.099 1.00 94.31 102 VAL A C 1
ATOM 794 O O . VAL A 1 102 ? -12.288 -3.079 13.650 1.00 94.31 102 VAL A O 1
ATOM 797 N N . SER A 1 103 ? -14.221 -1.937 13.484 1.00 94.69 103 SER A N 1
ATOM 798 C CA . SER A 1 103 ? -14.026 -1.162 14.708 1.00 94.69 103 SER A CA 1
ATOM 799 C C . SER A 1 103 ? -14.574 -1.954 15.890 1.00 94.69 103 SER A C 1
ATOM 801 O O . SER A 1 103 ? -15.751 -2.298 15.919 1.00 94.69 103 SER A O 1
ATOM 803 N N . ILE A 1 104 ? -13.711 -2.239 16.862 1.00 93.81 104 ILE A N 1
ATOM 804 C CA . ILE A 1 104 ? -14.057 -3.015 18.066 1.00 93.81 104 ILE A CA 1
ATOM 805 C C . ILE A 1 104 ? -14.154 -2.140 19.323 1.00 93.81 104 ILE A C 1
ATOM 807 O O . ILE A 1 104 ? -14.493 -2.618 20.400 1.00 93.81 104 ILE A O 1
ATOM 811 N N . GLY A 1 105 ? -13.840 -0.851 19.199 1.00 90.50 105 GLY A N 1
ATOM 812 C CA . GLY A 1 105 ? -13.855 0.108 20.293 1.00 90.50 105 GLY A CA 1
ATOM 813 C C . GLY A 1 105 ? -13.334 1.474 19.859 1.00 90.50 105 GLY A C 1
ATOM 814 O O . GLY A 1 105 ? -12.951 1.685 18.705 1.00 90.50 105 GLY A O 1
ATOM 815 N N . HIS A 1 106 ? -13.294 2.420 20.797 1.00 90.75 106 HIS A N 1
ATOM 816 C CA . HIS A 1 106 ? -12.850 3.782 20.511 1.00 90.75 106 HIS A CA 1
ATOM 817 C C . HIS A 1 106 ? -11.398 3.804 20.010 1.00 90.75 106 HIS A C 1
ATOM 819 O O . HIS A 1 106 ? -10.463 3.530 20.758 1.00 90.75 106 HIS A O 1
ATOM 825 N N . ASN A 1 107 ? -11.216 4.166 18.736 1.00 91.44 107 ASN A N 1
ATOM 826 C CA . ASN A 1 107 ? -9.929 4.172 18.035 1.00 91.44 107 ASN A CA 1
ATOM 827 C C . ASN A 1 107 ? -9.209 2.811 17.994 1.00 91.44 107 ASN A C 1
ATOM 829 O O . ASN A 1 107 ? -7.997 2.789 17.773 1.00 91.44 107 ASN A O 1
ATOM 833 N N . VAL A 1 108 ? -9.929 1.698 18.163 1.00 95.81 108 VAL A N 1
ATOM 834 C CA . VAL A 1 108 ? -9.376 0.340 18.069 1.00 95.81 108 VAL A CA 1
ATOM 835 C C . VAL A 1 108 ? -10.026 -0.398 16.907 1.00 95.81 108 VAL A C 1
ATOM 837 O O . VAL A 1 108 ? -11.251 -0.428 16.770 1.00 95.81 108 VAL A O 1
ATOM 840 N N . TRP A 1 109 ? -9.177 -0.982 16.070 1.00 97.00 109 TRP A N 1
ATOM 841 C CA . TRP A 1 109 ? -9.551 -1.673 14.848 1.00 97.00 109 TRP A CA 1
ATOM 842 C C . TRP A 1 109 ? -8.886 -3.039 14.785 1.00 97.00 109 TRP A C 1
ATOM 844 O O . TRP A 1 109 ? -7.776 -3.225 15.278 1.00 97.00 109 TRP A O 1
ATOM 854 N N . MET A 1 110 ? -9.557 -3.990 14.156 1.00 96.06 110 MET A N 1
ATOM 855 C CA . MET A 1 110 ? -9.060 -5.346 13.987 1.00 96.06 110 MET A CA 1
ATOM 856 C C . MET A 1 110 ? -9.384 -5.822 12.582 1.00 96.06 110 MET A C 1
ATOM 858 O O . MET A 1 110 ? -10.453 -5.519 12.053 1.00 96.06 110 MET A O 1
ATOM 862 N N . ARG A 1 111 ? -8.458 -6.576 11.993 1.00 93.81 111 ARG A N 1
ATOM 863 C CA . ARG A 1 111 ? -8.716 -7.273 10.741 1.00 93.81 111 ARG A CA 1
ATOM 864 C C . ARG A 1 111 ? -9.441 -8.587 11.030 1.00 93.81 111 ARG A C 1
ATOM 866 O O . ARG A 1 111 ? -8.935 -9.388 11.814 1.00 93.81 111 ARG A O 1
ATOM 873 N N . GLN A 1 112 ? -10.597 -8.805 10.420 1.00 90.31 112 GLN A N 1
ATOM 874 C CA . GLN A 1 112 ? -11.373 -10.041 10.528 1.00 90.31 112 GLN A CA 1
ATOM 875 C C . GLN A 1 112 ? -11.109 -10.972 9.340 1.00 90.31 112 GLN A C 1
ATOM 877 O O . GLN A 1 112 ? -10.735 -10.518 8.257 1.00 90.31 112 GLN A O 1
ATOM 882 N N . GLU A 1 113 ? -11.316 -12.276 9.530 1.00 81.94 113 GLU A N 1
ATOM 883 C CA . GLU A 1 113 ? -11.415 -13.199 8.398 1.00 81.94 113 GLU A CA 1
ATOM 884 C C . GLU A 1 113 ? -12.711 -12.903 7.651 1.00 81.94 113 GLU A C 1
ATOM 886 O O . GLU A 1 113 ? -13.793 -12.928 8.237 1.00 81.94 113 GLU A O 1
ATOM 891 N N . VAL A 1 114 ? -12.602 -12.598 6.362 1.00 72.56 114 VAL A N 1
ATOM 892 C CA . VAL A 1 114 ? -13.773 -12.493 5.495 1.00 72.56 114 VAL A CA 1
ATOM 893 C C . VAL 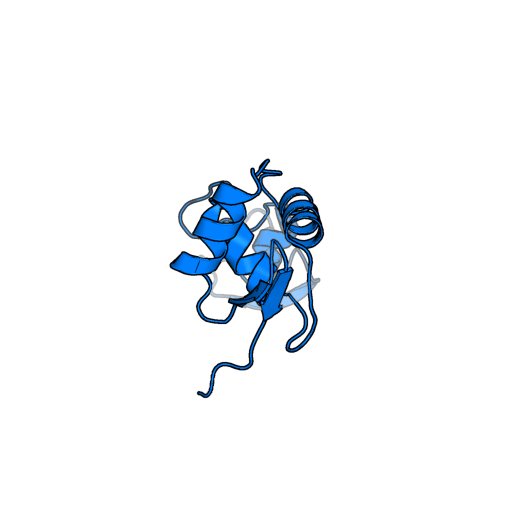A 1 114 ? -14.047 -13.901 4.967 1.00 72.56 114 VAL A C 1
ATOM 895 O O . VAL A 1 114 ? -13.163 -14.457 4.307 1.00 72.56 114 VAL A O 1
ATOM 898 N N . PRO A 1 115 ? -15.205 -14.515 5.273 1.00 60.66 115 PRO A N 1
ATOM 899 C CA . PRO A 1 115 ? -15.563 -15.795 4.678 1.00 60.66 115 PRO A CA 1
ATOM 900 C C . PRO A 1 115 ? -15.629 -15.648 3.151 1.00 60.66 115 PRO A C 1
ATOM 902 O O . PRO A 1 115 ? -16.157 -14.654 2.650 1.00 60.66 115 PRO A O 1
ATOM 905 N N . ALA A 1 116 ? -15.010 -16.606 2.455 1.00 56.00 116 ALA A N 1
ATOM 906 C CA . ALA A 1 116 ? -14.864 -16.639 0.998 1.00 56.00 116 ALA A CA 1
ATOM 907 C C . ALA A 1 116 ? -16.204 -16.707 0.252 1.00 56.00 116 ALA A C 1
ATOM 909 O O . ALA A 1 116 ? -17.151 -17.329 0.787 1.00 56.00 116 ALA A O 1
#

Foldseek 3Di:
DWAAAPQPRDTDDDDPVPDDPVSNDHPDPVSNCVVVVPPDDDVHDDFDDLLRLLQVLLVPDDAPDKDALVRSQVSSCVDTPNDHDDLVRSVVSCVPRPPQWDDPDDRIIGGHDDDD

Radius of gyration: 20.28 Å; chains: 1; bounding box: 37×30×54 Å

Sequence (116 aa):
MMVTCATCGKEYNRAPAYIQKNGRNFCSRHCAETYTGKPFSGQYGGKPTKKKVVQSVAGSLEVGKQYSLRDIITKCQQSPGRYKFTASEMAQLLYHFCDDMVSIGHNVWMRQEVPA

Secondary structure (DSSP, 8-state):
-EEE-TTT--EEE--GGG--TTS---SSHHHHHHHHT-----SS--PPPHHHHHHHHHTTSPBT-EEEHHHHHHHHHHSTT-----HHHHHHHHHHH-TTEEEEETTEEEEPPPP-

pLDDT: mean 85.91, std 12.73, range [46.66, 97.0]